Protein AF-A0A7S1LS07-F1 (afdb_monomer_lite)

Radius of gyration: 20.57 Å; chains: 1; bounding box: 45×38×62 Å

Foldseek 3Di:
DQPPVLPPDDPVVSVVVVVVVVVVVVVVVVVVCVVCVVVVLVVLCVVCVVVVHHSCVSCLPVVCCVPCVVLVVVLVVLVVVVDPVSPVVSVVSVVVVCVCCCVVVVVVVVVCCVVVVPDDQCPQLVVLVVVLVVVLVVLPVVDPDQDVVNVVVNVVSSVVSVVSSVCCCPPVVGD

Organism: Alexandrium catenella (NCBI:txid2925)

InterPro domains:
  IPR004713 Calcium/proton exchanger [PTHR31503] (20-169)
  IPR004837 Sodium/calcium exchanger membrane region [PF01699] (23-166)
  IPR044880 NCX, central ion-binding domain superfamily [G3DSA:1.20.1420.30] (10-170)

Sequence (175 aa):
EMPEDLADLPVAQQQRKLMIRSCWMMGFGTLMVLVFSDPMVDILSEWGNRMSISPFYISFILAPFASNASELLSAYTYAKKKSQKSMTTALSTLIGAACMNNTFCLFVFLALVYFKNLAWQFTAETLAIVLIQWVIGGLVCVKKVQTSVTACLILACYPGCLFVVWFFENVVGWD

pLDDT: mean 89.02, std 5.27, range [61.28, 97.06]

Secondary structure (DSSP, 8-state):
---GGGTTS-HHHHHHHHHHHHHHHHHHHHHHHHHHHHHHHHHHHHHHHHHTS-HHHHHHHHHHHHHHHHHHHHHHHHHTT--HHHHHHHHHHHHHHHHHHHHHHHHHHHHHHHHHTPPP--HHHHHHHHHHHHHHHHHHHH-SS--HHHHHHHHHHHHHHHHHHHHIIIII---

Structure (mmCIF, N/CA/C/O backbone):
data_AF-A0A7S1LS07-F1
#
_entry.id   AF-A0A7S1LS07-F1
#
loop_
_atom_site.group_PDB
_atom_site.id
_atom_site.type_symbol
_atom_site.label_atom_id
_atom_site.label_alt_id
_atom_site.label_comp_id
_atom_site.label_asym_id
_atom_site.label_entity_id
_atom_site.label_seq_id
_atom_site.pdbx_PDB_ins_code
_atom_site.Cartn_x
_atom_site.Cartn_y
_atom_site.Cartn_z
_atom_site.occupancy
_atom_site.B_iso_or_equiv
_atom_site.auth_seq_id
_atom_site.auth_comp_id
_atom_site.auth_asym_id
_atom_site.auth_atom_id
_atom_site.pdbx_PDB_model_num
ATOM 1 N N . GLU A 1 1 ? -11.240 5.456 22.928 1.00 61.34 1 GLU A N 1
ATOM 2 C CA . GLU A 1 1 ? -11.375 5.230 24.382 1.00 61.34 1 GLU A CA 1
ATOM 3 C C . GLU A 1 1 ? -10.453 6.211 25.089 1.00 61.34 1 GLU A C 1
ATOM 5 O O . GLU A 1 1 ? -9.419 6.550 24.520 1.00 61.34 1 GLU A O 1
ATOM 10 N N . MET A 1 2 ? -10.866 6.762 26.229 1.00 71.50 2 MET A N 1
ATOM 11 C CA . MET A 1 2 ? -10.041 7.719 26.970 1.00 71.50 2 MET A CA 1
ATOM 12 C C . MET A 1 2 ? -8.946 6.952 27.724 1.00 71.50 2 MET A C 1
ATOM 14 O O . MET A 1 2 ? -9.286 5.959 28.365 1.00 71.50 2 MET A O 1
ATOM 18 N N . PRO A 1 3 ? -7.668 7.368 27.650 1.00 79.62 3 PRO A N 1
ATOM 19 C CA . PRO A 1 3 ? -6.605 6.720 28.410 1.00 79.62 3 PRO A CA 1
ATOM 20 C C . PRO A 1 3 ? -6.912 6.765 29.910 1.00 79.62 3 PRO A C 1
ATOM 22 O O . PRO A 1 3 ? -7.305 7.818 30.417 1.00 79.62 3 PRO A O 1
ATOM 25 N N . GLU A 1 4 ? -6.740 5.641 30.609 1.00 79.25 4 GLU A N 1
ATOM 26 C CA . GLU A 1 4 ? -7.040 5.521 32.045 1.00 79.25 4 GLU A CA 1
ATOM 27 C C . GLU A 1 4 ? -6.257 6.553 32.875 1.00 79.25 4 GLU A C 1
ATOM 29 O O . GLU A 1 4 ? -6.800 7.131 33.809 1.00 79.25 4 GLU A O 1
ATOM 34 N N . ASP A 1 5 ? -5.036 6.904 32.449 1.00 81.69 5 ASP A N 1
ATOM 35 C CA . ASP A 1 5 ? -4.176 7.923 33.071 1.00 81.69 5 ASP A CA 1
ATOM 36 C C . ASP A 1 5 ? -4.707 9.365 32.962 1.00 81.69 5 ASP A C 1
ATOM 38 O O . ASP A 1 5 ? -4.223 10.274 33.642 1.00 81.69 5 ASP A O 1
ATOM 42 N N . LEU A 1 6 ? -5.692 9.595 32.093 1.00 77.62 6 LEU A N 1
ATOM 43 C CA . LEU A 1 6 ? -6.317 10.898 31.884 1.00 77.62 6 LEU A CA 1
ATOM 44 C C . LEU A 1 6 ? -7.761 10.941 32.393 1.00 77.62 6 LEU A C 1
ATOM 46 O O . LEU A 1 6 ? -8.310 12.035 32.507 1.00 77.62 6 LEU A O 1
ATOM 50 N N . ALA A 1 7 ? -8.368 9.799 32.724 1.00 77.69 7 ALA A N 1
ATOM 51 C CA . ALA A 1 7 ? -9.795 9.702 33.018 1.00 77.69 7 ALA A CA 1
ATOM 52 C C . ALA A 1 7 ? -10.237 10.534 34.236 1.00 77.69 7 ALA A C 1
ATOM 54 O O . ALA A 1 7 ? -11.339 11.081 34.222 1.00 77.69 7 ALA A O 1
ATOM 55 N N . ASP A 1 8 ? -9.349 10.719 35.215 1.00 83.25 8 ASP A N 1
ATOM 56 C CA . ASP A 1 8 ? -9.652 11.409 36.478 1.00 83.25 8 ASP A CA 1
ATOM 57 C C . ASP A 1 8 ? -9.446 12.937 36.431 1.00 83.25 8 ASP A C 1
ATOM 59 O O . ASP A 1 8 ? -9.758 13.652 37.385 1.00 83.25 8 ASP A O 1
ATOM 63 N N . LEU A 1 9 ? -8.891 13.472 35.338 1.00 83.56 9 LEU A N 1
ATOM 64 C CA . LEU A 1 9 ? -8.571 14.899 35.220 1.00 83.56 9 LEU A CA 1
ATOM 65 C C . LEU A 1 9 ? -9.773 15.743 34.754 1.00 83.56 9 LEU A C 1
ATOM 67 O O . LEU A 1 9 ? -10.654 15.248 34.056 1.00 83.56 9 LEU A O 1
ATOM 71 N N . PRO A 1 10 ? -9.794 17.061 35.030 1.00 85.56 10 PRO A N 1
ATOM 72 C CA . PRO A 1 10 ? -10.795 17.963 34.459 1.00 85.56 10 PRO A CA 1
ATOM 73 C C . PRO A 1 10 ? -10.769 17.950 32.920 1.00 85.56 10 PRO A C 1
ATOM 75 O O . PRO A 1 10 ? -9.690 17.990 32.327 1.00 85.56 10 PRO A O 1
ATOM 78 N N . VAL A 1 11 ? -11.937 17.988 32.265 1.00 82.56 11 VAL A N 1
ATOM 79 C CA . VAL A 1 11 ? -12.098 17.833 30.796 1.00 82.56 11 VAL A CA 1
ATOM 80 C C . VAL A 1 11 ? -11.168 18.738 29.972 1.00 82.56 11 VAL A C 1
ATOM 82 O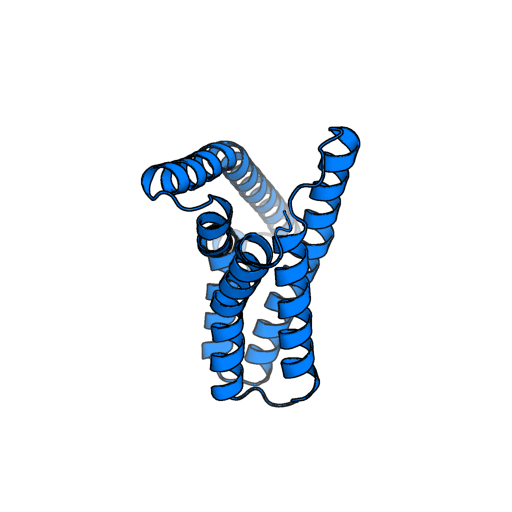 O . VAL A 1 11 ? -10.557 18.296 28.999 1.00 82.56 11 VAL A O 1
ATOM 85 N N . ALA A 1 12 ? -10.980 19.996 30.383 1.00 81.62 12 ALA A N 1
ATOM 86 C CA . ALA A 1 12 ? -10.068 20.918 29.700 1.00 81.62 12 ALA A CA 1
ATOM 87 C C . ALA A 1 12 ? -8.589 20.478 29.788 1.00 81.62 12 ALA A C 1
ATOM 89 O O . ALA A 1 12 ? -7.820 20.638 28.839 1.00 81.62 12 ALA A O 1
ATOM 90 N N . GLN A 1 13 ? -8.182 19.887 30.916 1.00 84.81 13 GLN A N 1
ATOM 91 C CA . GLN A 1 13 ? -6.837 19.334 31.095 1.00 84.81 13 GLN A CA 1
ATOM 92 C C . GLN A 1 13 ? -6.673 17.997 30.362 1.00 84.81 13 GLN A C 1
ATOM 94 O O . GLN A 1 13 ? -5.597 17.747 29.815 1.00 84.81 13 GLN A O 1
ATOM 99 N N . GLN A 1 14 ? -7.731 17.178 30.293 1.00 84.12 14 GLN A N 1
ATOM 100 C CA . GLN A 1 14 ? -7.762 15.941 29.505 1.00 84.12 14 GLN A CA 1
ATOM 101 C C . GLN A 1 14 ? -7.481 16.222 28.032 1.00 84.12 14 GLN A C 1
ATOM 103 O O . GLN A 1 14 ? -6.553 15.646 27.467 1.00 84.12 14 GLN A O 1
ATOM 108 N N . GLN A 1 15 ? -8.220 17.159 27.427 1.00 85.81 15 GLN A N 1
ATOM 109 C CA . GLN A 1 15 ? -8.046 17.512 26.016 1.00 85.81 15 GLN A CA 1
ATOM 110 C C . GLN A 1 15 ? -6.642 18.045 25.729 1.00 85.81 15 GLN A C 1
ATOM 112 O O . GLN A 1 15 ? -6.000 17.599 24.781 1.00 85.81 15 GLN A O 1
ATOM 117 N N . ARG A 1 16 ? -6.114 18.935 26.581 1.00 88.06 16 ARG A N 1
ATOM 118 C CA . ARG A 1 16 ? -4.763 19.483 26.401 1.00 88.06 16 ARG A CA 1
ATOM 119 C C . ARG A 1 16 ? -3.683 18.403 26.481 1.00 88.06 16 ARG A C 1
ATOM 121 O O . ARG A 1 16 ? -2.800 18.367 25.626 1.00 88.06 16 ARG A O 1
ATOM 128 N N . LYS A 1 17 ? -3.735 17.521 27.485 1.00 88.56 17 LYS A N 1
ATOM 129 C CA . LYS A 1 17 ? -2.761 16.423 27.622 1.00 88.56 17 LYS A CA 1
ATOM 130 C C . LYS A 1 17 ? -2.881 15.418 26.482 1.00 88.56 17 LYS A C 1
ATOM 132 O O . LYS A 1 17 ? -1.858 14.982 25.959 1.00 88.56 17 LYS A O 1
ATOM 137 N N . LEU A 1 18 ? -4.104 15.102 26.059 1.00 91.00 18 LEU A N 1
ATOM 138 C CA . LEU A 1 18 ? -4.353 14.219 24.925 1.00 91.00 18 LEU A CA 1
ATOM 139 C C . LEU A 1 18 ? -3.792 14.807 23.625 1.00 91.00 18 LEU A C 1
ATOM 141 O O . LEU A 1 18 ? -3.130 14.087 22.880 1.00 91.00 18 LEU A O 1
ATOM 145 N N . MET A 1 19 ? -3.988 16.106 23.377 1.00 90.56 19 MET A N 1
ATOM 146 C CA . MET A 1 19 ? -3.412 16.798 22.219 1.00 90.56 19 MET A CA 1
ATOM 147 C C . MET A 1 19 ? -1.886 16.751 22.240 1.00 90.56 19 MET A C 1
ATOM 149 O O . MET A 1 19 ? -1.286 16.352 21.251 1.00 90.56 19 MET A O 1
ATOM 153 N N . ILE A 1 20 ? -1.251 17.091 23.366 1.00 92.88 20 ILE A N 1
ATOM 154 C CA . ILE A 1 20 ? 0.217 17.062 23.485 1.00 92.88 20 ILE A CA 1
ATOM 155 C C . ILE A 1 20 ? 0.753 15.646 23.255 1.00 92.88 20 ILE A C 1
ATOM 157 O O . ILE A 1 20 ? 1.696 15.466 22.488 1.00 92.88 20 ILE A O 1
ATOM 161 N N . ARG A 1 21 ? 0.130 14.635 23.874 1.00 93.31 21 ARG A N 1
ATOM 162 C CA . ARG A 1 21 ? 0.506 13.227 23.699 1.00 93.31 21 ARG A CA 1
ATOM 163 C C . ARG A 1 21 ? 0.353 12.790 22.245 1.00 93.31 21 ARG A C 1
ATOM 165 O O . ARG A 1 21 ? 1.255 12.154 21.714 1.00 93.31 21 ARG A O 1
ATOM 172 N N . SER A 1 22 ? -0.743 13.174 21.594 1.00 94.50 22 SER A N 1
ATOM 173 C CA . SER A 1 22 ? -0.992 12.858 20.184 1.00 94.50 22 SER A CA 1
ATOM 174 C C . SER A 1 22 ? 0.036 13.530 19.275 1.00 94.50 22 SER A C 1
ATOM 176 O O . SER A 1 22 ? 0.650 12.849 18.462 1.00 94.50 22 SER A O 1
ATOM 178 N N . CYS A 1 23 ? 0.305 14.826 19.463 1.00 95.62 23 CYS A N 1
ATOM 179 C CA . CYS A 1 23 ? 1.333 15.550 18.712 1.00 95.62 23 CYS A CA 1
ATOM 180 C C . CYS A 1 23 ? 2.718 14.922 18.893 1.00 95.62 23 CYS A C 1
ATOM 182 O O . CYS A 1 23 ? 3.446 14.762 17.917 1.00 95.62 23 CYS A O 1
ATOM 184 N N . TRP A 1 24 ? 3.074 14.532 20.121 1.00 95.56 24 TRP A N 1
ATOM 185 C CA . TRP A 1 24 ? 4.340 13.856 20.402 1.00 95.56 24 TRP A CA 1
ATOM 186 C C . TRP A 1 24 ? 4.435 12.499 19.700 1.00 95.56 24 TRP A C 1
ATOM 188 O O . TRP A 1 24 ? 5.422 12.230 19.022 1.00 95.56 24 TRP A O 1
ATOM 198 N N . MET A 1 25 ? 3.399 11.662 19.810 1.00 94.81 25 MET A N 1
ATOM 199 C CA . MET A 1 25 ? 3.368 10.345 19.165 1.00 94.81 25 MET A CA 1
ATOM 200 C C . MET A 1 25 ? 3.406 10.454 17.638 1.00 94.81 25 MET A C 1
ATOM 202 O O . MET A 1 25 ? 4.137 9.703 16.997 1.00 94.81 25 MET A O 1
ATOM 206 N N . MET A 1 26 ? 2.676 11.411 17.057 1.00 95.25 26 MET A N 1
ATOM 207 C CA . MET A 1 26 ? 2.721 11.692 15.621 1.00 95.25 26 MET A CA 1
ATOM 208 C C . MET A 1 26 ? 4.102 12.186 15.189 1.00 95.25 26 MET A C 1
ATOM 210 O O . MET A 1 26 ? 4.648 11.677 14.219 1.00 95.25 26 MET A O 1
ATOM 214 N N . GLY A 1 27 ? 4.695 13.139 15.914 1.00 97.06 27 GLY A N 1
ATOM 215 C CA . GLY A 1 27 ? 6.021 13.671 15.597 1.00 97.06 27 GLY A CA 1
ATOM 216 C C . GLY A 1 27 ? 7.111 12.603 15.667 1.00 97.06 27 GLY A C 1
ATOM 217 O O . GLY A 1 27 ? 7.920 12.484 14.750 1.00 97.06 27 GLY A O 1
ATOM 218 N N . PHE A 1 28 ? 7.091 11.779 16.716 1.00 96.88 28 PHE A N 1
ATOM 219 C CA . PHE A 1 28 ? 8.020 10.662 16.865 1.00 96.88 28 PHE A CA 1
ATOM 220 C C . PHE A 1 28 ? 7.839 9.609 15.764 1.00 96.88 28 PHE A C 1
ATOM 222 O O . PHE A 1 28 ? 8.821 9.162 15.176 1.00 96.88 28 PHE A O 1
ATOM 229 N N . GLY A 1 29 ? 6.592 9.249 15.438 1.00 94.25 29 GLY A N 1
ATOM 230 C CA . GLY A 1 29 ? 6.289 8.335 14.335 1.00 94.25 29 GLY A CA 1
ATOM 231 C C . GLY A 1 29 ? 6.784 8.863 12.988 1.00 94.25 29 GLY A C 1
ATOM 232 O O . GLY A 1 29 ? 7.434 8.130 12.247 1.00 94.25 29 GLY A O 1
ATOM 233 N N . THR A 1 30 ? 6.566 10.146 12.698 1.00 94.69 30 THR A N 1
ATOM 234 C CA . THR A 1 30 ? 7.075 10.791 11.478 1.00 94.69 30 THR A CA 1
ATOM 235 C C . THR A 1 30 ? 8.599 10.767 11.424 1.00 94.69 30 THR A C 1
ATOM 237 O O . THR A 1 30 ? 9.161 10.424 10.390 1.00 94.69 30 THR A O 1
ATOM 240 N N . LEU A 1 31 ? 9.283 11.073 12.532 1.00 96.38 31 LEU A N 1
ATOM 241 C CA . LEU A 1 31 ? 10.745 11.006 12.595 1.00 96.38 31 LEU A CA 1
ATOM 242 C C . LEU A 1 31 ? 11.255 9.590 12.303 1.00 96.38 31 LEU A C 1
ATOM 244 O O . LEU A 1 31 ? 12.190 9.426 11.526 1.00 96.38 31 LEU A O 1
ATOM 248 N N . MET A 1 32 ? 10.621 8.572 12.890 1.00 94.81 32 MET A N 1
ATOM 249 C CA . MET A 1 32 ? 10.947 7.172 12.617 1.00 94.81 32 MET A CA 1
ATOM 250 C C . MET A 1 32 ? 10.787 6.849 11.128 1.00 94.81 32 MET A C 1
ATOM 252 O O . MET A 1 32 ? 11.708 6.309 10.525 1.00 94.81 32 MET A O 1
ATOM 256 N N . VAL A 1 33 ? 9.664 7.225 10.509 1.00 92.19 33 VAL A N 1
ATOM 257 C CA . VAL A 1 33 ? 9.445 7.002 9.071 1.00 92.19 33 VAL A CA 1
ATOM 258 C C . VAL A 1 33 ? 10.535 7.683 8.244 1.00 92.19 33 VAL A C 1
ATOM 260 O O . VAL A 1 33 ? 11.108 7.037 7.375 1.00 92.19 33 VAL A O 1
ATOM 263 N N . LEU A 1 34 ? 10.893 8.934 8.541 1.00 93.19 34 LEU A N 1
ATOM 264 C CA . LEU A 1 34 ? 11.946 9.648 7.809 1.00 93.19 34 LEU A CA 1
ATOM 265 C C . LEU A 1 34 ? 13.323 8.980 7.928 1.00 93.19 34 LEU A C 1
ATOM 267 O O . LEU A 1 34 ? 14.073 8.971 6.961 1.00 93.19 34 LEU A O 1
ATOM 271 N N . VAL A 1 35 ? 13.656 8.410 9.089 1.00 95.38 35 VAL A N 1
ATOM 272 C CA . VAL A 1 35 ? 14.949 7.738 9.309 1.00 95.38 35 VAL A CA 1
ATOM 273 C C . VAL A 1 35 ? 14.996 6.351 8.659 1.00 95.38 35 VAL A C 1
ATOM 275 O O . VAL A 1 35 ? 16.048 5.937 8.181 1.00 95.38 35 VAL A O 1
ATOM 278 N N . PHE A 1 36 ? 13.877 5.621 8.647 1.00 93.38 36 PHE A N 1
ATOM 279 C CA . PHE A 1 36 ? 13.840 4.221 8.210 1.00 93.38 36 PHE A CA 1
ATOM 280 C C . PHE A 1 36 ? 13.334 4.002 6.776 1.00 93.38 36 PHE A C 1
ATOM 282 O O . PHE A 1 36 ? 13.513 2.900 6.258 1.00 93.38 36 PHE A O 1
ATOM 289 N N . SER A 1 37 ? 12.741 5.006 6.118 1.00 91.75 37 SER A N 1
ATOM 290 C CA . SER A 1 37 ? 12.205 4.844 4.754 1.00 91.75 37 SER A CA 1
ATOM 291 C C . SER A 1 37 ? 13.296 4.587 3.716 1.00 91.75 37 SER A C 1
ATOM 293 O O . SER A 1 37 ? 13.176 3.627 2.959 1.00 91.75 37 SER A O 1
ATOM 295 N N . ASP A 1 38 ? 14.375 5.375 3.705 1.00 92.69 38 ASP A N 1
ATOM 296 C CA . ASP A 1 38 ? 15.449 5.199 2.715 1.00 92.69 38 ASP A CA 1
ATOM 297 C C . ASP A 1 38 ? 16.145 3.830 2.870 1.00 92.69 38 ASP A C 1
ATOM 299 O O . ASP A 1 38 ? 16.167 3.070 1.897 1.00 92.69 38 ASP A O 1
ATOM 303 N N . PRO A 1 39 ? 16.574 3.406 4.084 1.00 94.44 39 PRO A N 1
ATOM 304 C CA . PRO A 1 39 ? 17.128 2.064 4.277 1.00 94.44 39 PRO A CA 1
ATOM 305 C C . PRO A 1 39 ? 16.175 0.936 3.870 1.00 94.44 39 PRO A C 1
ATOM 307 O O . PRO A 1 39 ? 16.616 -0.109 3.391 1.00 94.44 39 PRO A O 1
ATOM 310 N N . MET A 1 40 ? 14.865 1.115 4.070 1.00 91.75 40 MET A N 1
ATOM 311 C CA . MET A 1 40 ? 13.873 0.131 3.642 1.00 91.75 40 MET A CA 1
ATOM 312 C C . MET A 1 40 ? 13.878 -0.022 2.116 1.00 91.75 40 MET A C 1
ATOM 314 O O . MET A 1 40 ? 13.914 -1.152 1.629 1.00 91.75 40 MET A O 1
ATOM 318 N N . VAL A 1 41 ? 13.865 1.082 1.362 1.00 91.50 41 VAL A N 1
ATOM 319 C CA . VAL A 1 41 ? 13.889 1.052 -0.112 1.00 91.50 41 VAL A CA 1
ATOM 320 C C . VAL A 1 41 ? 15.196 0.444 -0.634 1.00 91.50 41 VAL A C 1
ATOM 322 O O . VAL A 1 41 ? 15.165 -0.362 -1.571 1.00 91.50 41 VAL A O 1
ATOM 325 N N . ASP A 1 42 ? 16.325 0.746 0.008 1.00 93.94 42 ASP A N 1
ATOM 326 C CA . ASP A 1 42 ? 17.633 0.185 -0.348 1.00 93.94 42 ASP A CA 1
ATOM 327 C C . ASP A 1 42 ? 17.659 -1.341 -0.197 1.00 93.94 42 ASP A C 1
ATOM 329 O O . ASP A 1 42 ? 18.113 -2.054 -1.094 1.00 93.94 42 ASP A O 1
ATOM 333 N N . ILE A 1 43 ? 17.113 -1.869 0.905 1.00 93.38 43 ILE A N 1
ATOM 334 C CA . ILE A 1 43 ? 17.047 -3.318 1.144 1.00 93.38 43 ILE A CA 1
ATOM 335 C C . ILE A 1 43 ? 16.161 -4.010 0.103 1.00 93.38 43 ILE A C 1
ATOM 337 O O . ILE A 1 43 ? 16.530 -5.076 -0.395 1.00 93.38 43 ILE A O 1
ATOM 341 N N . LEU A 1 44 ? 15.011 -3.423 -0.247 1.00 92.50 44 LEU A N 1
ATOM 342 C CA . LEU A 1 44 ? 14.119 -3.987 -1.268 1.00 92.50 44 LEU A CA 1
ATOM 343 C C . LEU A 1 44 ? 14.797 -4.029 -2.645 1.00 92.50 44 LEU A C 1
ATOM 345 O O . LEU A 1 44 ? 14.662 -5.016 -3.372 1.00 92.50 44 LEU A O 1
ATOM 349 N N . SER A 1 45 ? 15.574 -2.996 -2.970 1.00 92.50 45 SER A N 1
ATOM 350 C CA . SER A 1 45 ? 16.354 -2.924 -4.209 1.00 92.50 45 SER A CA 1
ATOM 351 C C . SER A 1 45 ? 17.484 -3.956 -4.232 1.00 92.50 45 SER A C 1
ATOM 353 O O . SER A 1 45 ? 17.653 -4.680 -5.213 1.00 92.50 45 SER A O 1
ATOM 355 N N . GLU A 1 46 ? 18.211 -4.098 -3.123 1.00 94.19 46 GLU A N 1
ATOM 356 C CA . GLU A 1 46 ? 19.299 -5.070 -2.980 1.00 94.19 46 GLU A CA 1
ATOM 357 C C . GLU A 1 46 ? 18.795 -6.520 -3.038 1.00 94.19 46 GLU A C 1
ATOM 359 O O . GLU A 1 46 ? 19.449 -7.391 -3.616 1.00 94.19 46 GLU A O 1
ATOM 364 N N . TRP A 1 47 ? 17.607 -6.798 -2.494 1.00 92.69 47 TRP A N 1
ATOM 365 C CA . TRP A 1 47 ? 16.953 -8.098 -2.665 1.00 92.69 47 TRP A CA 1
ATOM 366 C C . TRP A 1 47 ? 16.661 -8.389 -4.137 1.00 92.69 47 TRP A C 1
ATOM 368 O O . TRP A 1 47 ? 16.914 -9.507 -4.588 1.00 92.69 47 TRP A O 1
ATOM 378 N N . GLY A 1 48 ? 16.187 -7.392 -4.891 1.00 90.75 48 GLY A N 1
ATOM 379 C CA . GLY A 1 48 ? 15.971 -7.511 -6.335 1.00 90.75 48 GLY A CA 1
ATOM 380 C C . GLY A 1 48 ? 17.246 -7.886 -7.076 1.00 90.75 48 GLY A C 1
ATOM 381 O O . GLY A 1 48 ? 17.276 -8.879 -7.805 1.00 90.75 48 GLY A O 1
ATOM 382 N N . ASN A 1 49 ? 18.334 -7.174 -6.784 1.00 92.12 49 ASN A N 1
ATOM 383 C CA . ASN A 1 49 ? 19.644 -7.428 -7.381 1.00 92.12 49 ASN A CA 1
ATOM 384 C C . ASN A 1 49 ? 20.151 -8.848 -7.092 1.00 92.12 49 ASN A C 1
ATOM 386 O O . ASN A 1 49 ? 20.591 -9.550 -8.001 1.00 92.12 49 ASN A O 1
ATOM 390 N N . ARG A 1 50 ? 20.062 -9.307 -5.837 1.00 94.06 50 ARG A N 1
ATOM 391 C CA . ARG A 1 50 ? 20.552 -10.641 -5.440 1.00 94.06 50 ARG A CA 1
ATOM 392 C C . ARG A 1 50 ? 19.717 -11.781 -5.999 1.00 94.06 50 ARG A C 1
ATOM 394 O O . ARG A 1 50 ? 20.263 -12.833 -6.315 1.00 94.06 50 ARG A O 1
ATOM 401 N N . MET A 1 51 ? 18.409 -11.579 -6.102 1.00 92.12 51 MET A N 1
ATOM 402 C CA . MET A 1 51 ? 17.479 -12.588 -6.607 1.00 92.12 51 MET A CA 1
ATOM 403 C C . MET A 1 51 ? 17.334 -12.543 -8.133 1.00 92.12 51 MET A C 1
ATOM 405 O O . MET A 1 51 ? 16.683 -13.422 -8.689 1.00 92.12 51 MET A O 1
ATOM 409 N N . SER A 1 52 ? 17.943 -11.559 -8.811 1.00 89.50 52 SER A N 1
ATOM 410 C CA . SER A 1 52 ? 17.755 -11.291 -10.247 1.00 89.50 52 SER A CA 1
ATOM 411 C C . SER A 1 52 ? 16.280 -11.067 -10.619 1.00 89.50 52 SER A C 1
ATOM 413 O O . SER A 1 52 ? 15.799 -11.552 -11.641 1.00 89.50 52 SER A O 1
ATOM 415 N N . ILE A 1 53 ? 15.552 -10.348 -9.759 1.00 88.56 53 ILE A N 1
ATOM 416 C CA . ILE A 1 53 ? 14.138 -9.983 -9.927 1.00 88.56 53 ILE A CA 1
ATOM 417 C C . ILE A 1 53 ? 14.041 -8.458 -9.871 1.00 88.56 53 ILE A C 1
ATOM 419 O O . ILE A 1 53 ? 14.706 -7.833 -9.047 1.00 88.56 53 ILE A O 1
ATOM 423 N N . SER A 1 54 ? 13.201 -7.843 -10.710 1.00 88.12 54 SER A N 1
ATOM 424 C CA . SER A 1 54 ? 13.017 -6.387 -10.661 1.00 88.12 54 SER A CA 1
ATOM 425 C C . SER A 1 54 ? 12.545 -5.940 -9.258 1.00 88.12 54 SER A C 1
ATOM 427 O O . SER A 1 54 ? 11.607 -6.536 -8.707 1.00 88.12 54 SER A O 1
ATOM 429 N N . PRO A 1 55 ? 13.158 -4.891 -8.666 1.00 89.12 55 PRO A N 1
ATOM 430 C CA . PRO A 1 55 ? 12.765 -4.343 -7.364 1.00 89.12 55 PRO A CA 1
ATOM 431 C C . PRO A 1 55 ? 11.283 -3.979 -7.257 1.00 89.12 55 PRO A C 1
ATOM 433 O O . PRO A 1 55 ? 10.727 -4.003 -6.154 1.00 89.12 55 PRO A O 1
ATOM 436 N N . PHE A 1 56 ? 10.631 -3.686 -8.390 1.00 88.31 56 PHE A N 1
ATOM 437 C CA . PHE A 1 56 ? 9.193 -3.450 -8.451 1.00 88.31 56 PHE A CA 1
ATOM 438 C C . PHE A 1 56 ? 8.410 -4.644 -7.902 1.00 88.31 56 PHE A C 1
ATOM 440 O O . PHE A 1 56 ? 7.606 -4.460 -6.998 1.00 88.31 56 PHE A O 1
ATOM 447 N N . TYR A 1 57 ? 8.673 -5.871 -8.362 1.00 90.31 57 TYR A N 1
ATOM 448 C CA . TYR A 1 57 ? 7.906 -7.058 -7.955 1.00 90.31 57 TYR A CA 1
ATOM 449 C C . TYR A 1 57 ? 8.027 -7.331 -6.451 1.00 90.31 57 TYR A C 1
ATOM 451 O O . TYR A 1 57 ? 7.047 -7.673 -5.789 1.00 90.31 57 TYR A O 1
ATOM 459 N N . ILE A 1 58 ? 9.225 -7.144 -5.896 1.00 91.69 58 ILE A N 1
ATOM 460 C CA . ILE A 1 58 ? 9.484 -7.322 -4.463 1.00 91.69 58 ILE A CA 1
ATOM 461 C C . ILE A 1 58 ? 8.757 -6.245 -3.659 1.00 91.69 58 ILE A C 1
ATOM 463 O O . ILE A 1 58 ? 8.041 -6.558 -2.706 1.00 91.69 58 ILE A O 1
ATOM 467 N N . SER A 1 59 ? 8.900 -4.983 -4.063 1.00 90.56 59 SER A N 1
ATOM 468 C CA . SER A 1 59 ? 8.267 -3.848 -3.388 1.00 90.56 59 SER A CA 1
ATOM 469 C C . SER A 1 59 ? 6.747 -3.907 -3.497 1.00 90.56 59 SER A C 1
ATOM 471 O O . SER A 1 59 ? 6.058 -3.647 -2.515 1.00 90.56 59 SER A O 1
ATOM 473 N N . PHE A 1 60 ? 6.220 -4.322 -4.649 1.00 89.62 60 PHE A N 1
ATOM 474 C CA . PHE A 1 60 ? 4.791 -4.469 -4.893 1.00 89.62 60 PHE A CA 1
ATOM 475 C C . PHE A 1 60 ? 4.161 -5.419 -3.882 1.00 89.62 60 PHE A C 1
ATOM 477 O O . PHE A 1 60 ? 3.092 -5.113 -3.372 1.00 89.62 60 PHE A O 1
ATOM 484 N N . ILE A 1 61 ? 4.846 -6.517 -3.542 1.00 89.69 61 ILE A N 1
ATOM 485 C CA . ILE A 1 61 ? 4.384 -7.494 -2.552 1.00 89.69 61 ILE A CA 1
ATOM 486 C C . ILE A 1 61 ? 4.635 -7.003 -1.122 1.00 89.69 61 ILE A C 1
ATOM 488 O O . ILE A 1 61 ? 3.735 -7.064 -0.289 1.00 89.69 61 ILE A O 1
ATOM 492 N N . LEU A 1 62 ? 5.853 -6.555 -0.803 1.00 90.62 62 LEU A N 1
ATOM 493 C CA . LEU A 1 62 ? 6.274 -6.327 0.585 1.00 90.62 62 LEU A CA 1
ATOM 494 C C . LEU A 1 62 ? 5.881 -4.955 1.137 1.00 90.62 62 LEU A C 1
ATOM 496 O O . LEU A 1 62 ? 5.532 -4.852 2.316 1.00 90.62 62 LEU A O 1
ATOM 500 N N . ALA A 1 63 ? 5.905 -3.901 0.320 1.00 88.56 63 ALA A N 1
ATOM 501 C CA . ALA A 1 63 ? 5.626 -2.546 0.790 1.00 88.56 63 ALA A CA 1
ATOM 502 C C . ALA A 1 63 ? 4.201 -2.391 1.359 1.00 88.56 63 ALA A C 1
ATOM 504 O O . ALA A 1 63 ? 4.061 -1.775 2.420 1.00 88.56 63 ALA A O 1
ATOM 505 N N . PRO A 1 64 ? 3.143 -2.997 0.776 1.00 87.81 64 PRO A N 1
ATOM 506 C CA . PRO A 1 64 ? 1.809 -2.955 1.373 1.00 87.81 64 PRO A CA 1
ATOM 507 C C . PRO A 1 64 ? 1.727 -3.624 2.748 1.00 87.81 64 PRO A C 1
ATOM 509 O O . PRO A 1 64 ? 0.987 -3.140 3.605 1.00 87.81 64 PRO A O 1
ATOM 512 N N . PHE A 1 65 ? 2.499 -4.689 2.996 1.00 85.75 65 PHE A N 1
ATOM 513 C CA . PHE A 1 65 ? 2.571 -5.299 4.327 1.00 85.75 65 PHE A CA 1
ATOM 514 C C . PHE A 1 65 ? 3.265 -4.383 5.331 1.00 85.75 65 PHE A C 1
ATOM 516 O O . PHE A 1 65 ? 2.821 -4.292 6.469 1.00 85.75 65 PHE A O 1
ATOM 523 N N . ALA A 1 66 ? 4.315 -3.671 4.932 1.00 85.69 66 ALA A N 1
ATOM 524 C CA . ALA A 1 66 ? 4.981 -2.731 5.827 1.00 85.69 66 ALA A CA 1
ATOM 525 C C . ALA A 1 66 ? 4.100 -1.507 6.136 1.00 85.69 66 ALA A C 1
ATOM 527 O O . ALA A 1 66 ? 3.998 -1.096 7.291 1.00 85.69 66 ALA A O 1
ATOM 528 N N . SER A 1 67 ? 3.435 -0.947 5.121 1.00 85.94 67 SER A N 1
ATOM 529 C CA . SER A 1 67 ? 2.731 0.333 5.258 1.00 85.94 67 SER A CA 1
ATOM 530 C C . SER A 1 67 ? 1.281 0.212 5.731 1.00 85.94 67 SER A C 1
ATOM 532 O O . SER A 1 67 ? 0.790 1.138 6.366 1.00 85.94 67 SER A O 1
ATOM 534 N N . ASN A 1 68 ? 0.589 -0.897 5.438 1.00 87.69 68 ASN A N 1
ATOM 535 C CA . ASN A 1 68 ? -0.858 -1.025 5.678 1.00 87.69 68 ASN A CA 1
ATOM 536 C C . ASN A 1 68 ? -1.231 -2.211 6.593 1.00 87.69 68 ASN A C 1
ATOM 538 O O . ASN A 1 68 ? -2.414 -2.507 6.780 1.00 87.69 68 ASN A O 1
ATOM 542 N N . ALA A 1 69 ? -0.260 -2.921 7.187 1.00 88.06 69 ALA A N 1
ATOM 543 C CA . ALA A 1 69 ? -0.563 -4.080 8.037 1.00 88.06 69 ALA A CA 1
ATOM 544 C C . ALA A 1 69 ? -1.407 -3.732 9.269 1.00 88.06 69 ALA A C 1
ATOM 546 O O . ALA A 1 69 ? -2.293 -4.502 9.639 1.00 88.06 69 ALA A O 1
ATOM 547 N N . SER A 1 70 ? -1.157 -2.589 9.911 1.00 88.50 70 SER A N 1
ATOM 548 C CA . SER A 1 70 ? -1.916 -2.153 11.092 1.00 88.50 70 SER A CA 1
ATOM 549 C C . SER A 1 70 ? -3.399 -1.940 10.764 1.00 88.50 70 SER A C 1
ATOM 551 O O . SER A 1 70 ? -4.278 -2.385 11.508 1.00 88.50 70 SER A O 1
ATOM 553 N N . GLU A 1 71 ? -3.684 -1.339 9.610 1.00 88.50 71 GLU A N 1
ATOM 554 C CA . GLU A 1 71 ? -5.034 -1.127 9.091 1.00 88.50 71 GLU A CA 1
ATOM 555 C C . GLU A 1 71 ? -5.711 -2.462 8.777 1.00 88.50 71 GLU A C 1
ATOM 557 O O . GLU A 1 71 ? -6.823 -2.713 9.249 1.00 88.50 71 GLU A O 1
ATOM 562 N N . LEU A 1 72 ? -5.011 -3.367 8.085 1.00 88.44 72 LEU A N 1
ATOM 563 C CA . LEU A 1 72 ? -5.508 -4.706 7.768 1.00 88.44 72 LEU A CA 1
ATOM 564 C C . LEU A 1 72 ? -5.843 -5.510 9.033 1.00 88.44 72 LEU A C 1
ATOM 566 O O . LEU A 1 72 ? -6.917 -6.108 9.121 1.00 88.44 72 LEU A O 1
ATOM 570 N N . LEU A 1 73 ? -4.965 -5.501 10.039 1.00 91.00 73 LEU A N 1
ATOM 571 C CA . LEU A 1 73 ? -5.180 -6.208 11.307 1.00 91.00 73 LEU A CA 1
ATOM 572 C C . LEU A 1 73 ? -6.348 -5.619 12.105 1.00 91.00 73 LEU A C 1
ATOM 574 O O . LEU A 1 73 ? -7.146 -6.361 12.694 1.00 91.00 73 LEU A O 1
ATOM 578 N N . SER A 1 74 ? -6.485 -4.292 12.107 1.00 90.44 74 SER A N 1
ATOM 579 C CA . SER A 1 74 ? -7.613 -3.628 12.761 1.00 90.44 74 SER A CA 1
ATOM 580 C C . SER A 1 74 ? -8.936 -3.988 12.076 1.00 90.44 74 SER A C 1
ATOM 582 O O . SER A 1 74 ? -9.874 -4.433 12.744 1.00 90.44 74 SER A O 1
ATOM 584 N N . ALA A 1 75 ? -8.994 -3.925 10.741 1.00 91.56 75 ALA A N 1
ATOM 585 C CA . ALA A 1 75 ? -10.162 -4.300 9.952 1.00 91.56 75 ALA A CA 1
ATOM 586 C C . ALA A 1 75 ? -10.521 -5.781 10.136 1.00 91.56 75 ALA A C 1
ATOM 588 O O . ALA A 1 75 ? -11.695 -6.112 10.316 1.00 91.56 75 ALA A O 1
ATOM 589 N N . TYR A 1 76 ? -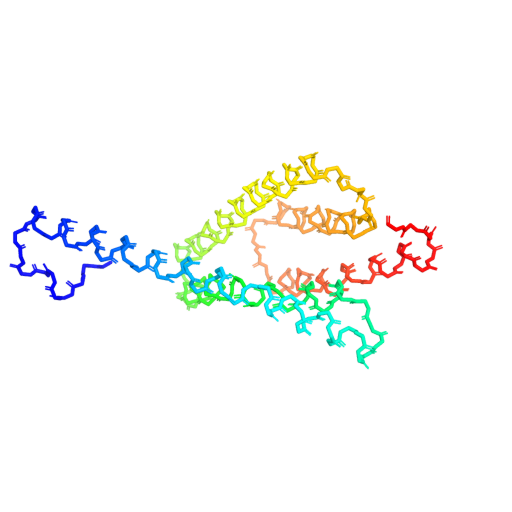9.525 -6.669 10.190 1.00 91.75 76 TYR A N 1
ATOM 590 C CA . TYR A 1 76 ? -9.726 -8.084 10.502 1.00 91.75 76 TYR A CA 1
ATOM 591 C C . TYR A 1 76 ? -10.358 -8.283 11.885 1.00 91.75 76 TYR A C 1
ATOM 593 O O . TYR A 1 76 ? -11.312 -9.049 12.035 1.00 91.75 76 TYR A O 1
ATOM 601 N N . THR A 1 77 ? -9.884 -7.553 12.895 1.00 92.81 77 THR A N 1
ATOM 602 C CA . THR A 1 77 ? -10.434 -7.618 14.257 1.00 92.81 77 THR A CA 1
ATOM 603 C C . THR A 1 77 ? -11.904 -7.185 14.292 1.00 92.81 77 THR A C 1
ATOM 605 O O . THR A 1 77 ? -12.718 -7.810 14.978 1.00 92.81 77 THR A O 1
ATOM 608 N N . TYR A 1 78 ? -12.284 -6.174 13.505 1.00 90.44 78 TYR A N 1
ATOM 609 C CA . TYR A 1 78 ? -13.687 -5.789 13.324 1.00 90.44 78 TYR A CA 1
ATOM 610 C C . TYR A 1 78 ? -14.493 -6.847 12.561 1.00 90.44 78 TYR A C 1
ATOM 612 O O . TYR A 1 78 ? -15.591 -7.209 12.993 1.00 90.44 78 TYR A O 1
ATOM 620 N N . ALA A 1 79 ? -13.950 -7.398 11.476 1.00 90.19 79 ALA A N 1
ATOM 621 C CA . ALA A 1 79 ? -14.602 -8.436 10.680 1.00 90.19 79 ALA A CA 1
ATOM 622 C C . ALA A 1 79 ? -14.852 -9.722 11.490 1.00 90.19 79 ALA A C 1
ATOM 624 O O . ALA A 1 79 ? -15.908 -10.348 11.357 1.00 90.19 79 ALA A O 1
ATOM 625 N N . LYS A 1 80 ? -13.943 -10.076 12.410 1.00 93.56 80 LYS A N 1
ATOM 626 C CA . LYS A 1 80 ? -14.054 -11.246 13.300 1.00 93.56 80 LYS A CA 1
ATOM 627 C C . LYS A 1 80 ? -15.289 -11.204 14.207 1.00 93.56 80 LYS A C 1
ATOM 629 O O . LYS A 1 80 ? -15.772 -12.260 14.608 1.00 93.56 80 LYS A O 1
ATOM 634 N N . LYS A 1 81 ? -15.843 -10.018 14.490 1.00 92.94 81 LYS A N 1
ATOM 635 C CA . LYS A 1 81 ? -17.081 -9.859 15.278 1.00 92.94 81 LYS A CA 1
ATOM 636 C C . LYS A 1 81 ? -18.339 -10.338 14.537 1.00 92.94 81 LYS A C 1
ATOM 638 O O . LYS A 1 81 ? -19.382 -10.463 15.166 1.00 92.94 81 LYS A O 1
ATOM 643 N N . LYS A 1 82 ? -18.257 -10.603 13.222 1.00 89.81 82 LYS A N 1
ATOM 644 C CA . LYS A 1 82 ? -19.321 -11.197 12.382 1.00 89.81 82 LYS A CA 1
ATOM 645 C C . LYS A 1 82 ? -20.699 -10.515 12.471 1.00 89.81 82 LYS A C 1
ATOM 647 O O . LYS A 1 82 ? -21.713 -11.141 12.183 1.00 89.81 82 LYS A O 1
ATOM 652 N N . SER A 1 83 ? -20.754 -9.231 12.827 1.00 92.69 83 SER A N 1
ATOM 653 C CA . SER A 1 83 ? -21.986 -8.435 12.779 1.00 92.69 83 SER A CA 1
ATOM 654 C C . SER A 1 83 ? -21.997 -7.523 11.554 1.00 92.69 83 SER A C 1
ATOM 656 O O . SER A 1 83 ? -20.941 -7.090 11.086 1.00 92.69 83 SER A O 1
ATOM 658 N N . GLN A 1 84 ? -23.188 -7.176 11.063 1.00 89.00 84 GLN A N 1
ATOM 659 C CA . GLN A 1 84 ? -23.330 -6.245 9.942 1.00 89.00 84 GLN A CA 1
ATOM 660 C C . GLN A 1 84 ? -22.678 -4.894 10.258 1.00 89.00 84 GLN A C 1
ATOM 662 O O . GLN A 1 84 ? -21.896 -4.392 9.460 1.00 89.00 84 GLN A O 1
ATOM 667 N N . LYS A 1 85 ? -22.919 -4.351 11.458 1.00 91.81 85 LYS A N 1
ATOM 668 C CA . LYS A 1 85 ? -22.348 -3.068 11.886 1.00 91.81 85 LYS A CA 1
ATOM 669 C C . LYS A 1 85 ? -20.819 -3.101 11.892 1.00 91.81 85 LYS A C 1
ATOM 671 O O . LYS A 1 85 ? -20.192 -2.210 11.336 1.00 91.81 85 LYS A O 1
ATOM 676 N N . SER A 1 86 ? -20.222 -4.144 12.471 1.00 92.31 86 SER A N 1
ATOM 677 C CA . SER A 1 86 ? -18.763 -4.277 12.521 1.00 92.31 86 SER A CA 1
ATOM 678 C C . SER A 1 86 ? -18.138 -4.506 11.143 1.00 92.31 86 SER A C 1
ATOM 680 O O . SER A 1 86 ? -17.058 -3.984 10.888 1.00 92.31 86 SER A O 1
ATOM 682 N N . MET A 1 87 ? -18.813 -5.231 10.244 1.00 91.31 87 MET A N 1
ATOM 683 C CA . MET A 1 87 ? -18.354 -5.412 8.863 1.00 91.31 87 MET A CA 1
ATOM 684 C C . MET A 1 87 ? -18.421 -4.103 8.070 1.00 91.31 87 MET A C 1
ATOM 686 O O . MET A 1 87 ? -17.458 -3.752 7.393 1.00 91.31 87 MET A O 1
ATOM 690 N N . THR A 1 88 ? -19.517 -3.348 8.194 1.00 90.62 88 THR A N 1
ATOM 691 C CA . THR A 1 88 ? -19.641 -2.022 7.577 1.00 90.62 88 THR A CA 1
ATOM 692 C C . THR A 1 88 ? -18.538 -1.094 8.070 1.00 90.62 88 THR A C 1
ATOM 694 O O . THR A 1 88 ? -17.885 -0.461 7.251 1.00 90.62 88 THR A O 1
ATOM 697 N N . THR A 1 89 ? -18.264 -1.059 9.379 1.00 92.19 89 THR A N 1
ATOM 698 C CA . THR A 1 89 ? -17.150 -0.268 9.923 1.00 92.19 89 THR A CA 1
ATOM 699 C C . THR A 1 89 ? -15.807 -0.704 9.339 1.00 92.19 89 THR A C 1
ATOM 701 O O . THR A 1 89 ? -15.067 0.152 8.871 1.00 92.19 89 THR A O 1
ATOM 704 N N . ALA A 1 90 ? -15.511 -2.008 9.296 1.00 92.50 90 ALA A N 1
ATOM 705 C CA . ALA A 1 90 ? -14.262 -2.517 8.724 1.00 92.50 90 ALA A CA 1
ATOM 706 C C . ALA A 1 90 ? -14.075 -2.080 7.260 1.00 92.50 90 ALA A C 1
ATOM 708 O O . ALA A 1 90 ? -13.021 -1.559 6.899 1.00 92.50 90 ALA A O 1
ATOM 709 N N . LEU A 1 91 ? -15.112 -2.243 6.432 1.00 89.62 91 LEU A N 1
ATOM 710 C CA . LEU A 1 91 ? -15.077 -1.856 5.020 1.00 89.62 91 LEU A CA 1
ATOM 711 C C . LEU A 1 91 ? -14.961 -0.341 4.841 1.00 89.62 91 LEU A C 1
ATOM 713 O O . LEU A 1 91 ? -14.150 0.108 4.040 1.00 89.62 91 LEU A O 1
ATOM 717 N N . SER A 1 92 ? -15.724 0.455 5.593 1.00 90.44 92 SER A N 1
ATOM 718 C CA . SER A 1 92 ? -15.643 1.918 5.520 1.00 90.44 92 SER A CA 1
ATOM 719 C C . SER A 1 92 ? -14.265 2.441 5.921 1.00 90.44 92 SER A C 1
ATOM 721 O O . SER A 1 92 ? -13.771 3.365 5.281 1.00 90.44 92 SER A O 1
ATOM 723 N N . THR A 1 93 ? -13.623 1.847 6.931 1.00 90.25 93 THR A N 1
ATOM 724 C CA . THR A 1 93 ? -12.256 2.215 7.325 1.00 90.25 93 THR A CA 1
ATOM 725 C C . THR A 1 93 ? -11.247 1.873 6.231 1.00 90.25 93 THR A C 1
ATOM 727 O O . THR A 1 93 ? -10.452 2.734 5.870 1.00 90.25 93 THR A O 1
ATOM 730 N N . LEU A 1 94 ? -11.312 0.666 5.653 1.00 90.38 94 LEU A N 1
ATOM 731 C CA . LEU A 1 94 ? -10.414 0.262 4.563 1.00 90.38 94 LEU A CA 1
ATOM 732 C C . LEU A 1 94 ? -10.594 1.126 3.308 1.00 90.38 94 LEU A C 1
ATOM 734 O O . LEU A 1 94 ? -9.610 1.547 2.707 1.00 90.38 94 LEU A O 1
ATOM 738 N N . ILE A 1 95 ? -11.839 1.426 2.926 1.00 89.56 95 ILE A N 1
ATOM 739 C CA . ILE A 1 95 ? -12.135 2.302 1.783 1.00 89.56 95 ILE A CA 1
ATOM 740 C C . ILE A 1 95 ? -11.627 3.719 2.057 1.00 89.56 95 ILE A C 1
ATOM 742 O O . ILE A 1 95 ? -10.990 4.310 1.192 1.00 89.56 95 ILE A O 1
ATOM 746 N N . GLY A 1 96 ? -11.868 4.255 3.257 1.00 89.81 96 GLY A N 1
ATOM 747 C CA . GLY A 1 96 ? -11.383 5.579 3.647 1.00 89.81 96 GLY A CA 1
ATOM 748 C C . GLY A 1 96 ? -9.859 5.685 3.583 1.00 89.81 96 GLY A C 1
ATOM 749 O O . GLY A 1 96 ? -9.344 6.630 2.986 1.00 89.81 96 GLY A O 1
ATOM 750 N N . ALA A 1 97 ? -9.149 4.692 4.125 1.00 89.00 97 ALA A N 1
ATOM 751 C CA . ALA A 1 97 ? -7.691 4.617 4.066 1.00 89.00 97 ALA A CA 1
ATOM 752 C C . ALA A 1 97 ? -7.186 4.535 2.616 1.00 89.00 97 ALA A C 1
ATOM 754 O O . ALA A 1 97 ? -6.333 5.325 2.216 1.00 89.00 97 ALA A O 1
ATOM 755 N N . ALA A 1 98 ? -7.775 3.661 1.793 1.00 87.69 98 ALA A N 1
ATOM 756 C CA . ALA A 1 98 ? -7.408 3.523 0.385 1.00 87.69 98 ALA A CA 1
ATOM 757 C C . ALA A 1 98 ? -7.653 4.812 -0.417 1.00 87.69 98 ALA A C 1
ATOM 759 O O . ALA A 1 98 ? -6.793 5.229 -1.189 1.00 87.69 98 ALA A O 1
ATOM 760 N N . CYS A 1 99 ? -8.795 5.479 -0.224 1.00 90.12 99 CYS A N 1
ATOM 761 C CA . CYS A 1 99 ? -9.085 6.755 -0.877 1.00 90.12 99 CYS A CA 1
ATOM 762 C C . CYS A 1 99 ? -8.085 7.839 -0.463 1.00 90.12 99 CYS A C 1
ATOM 764 O O . CYS A 1 99 ? -7.597 8.572 -1.323 1.00 90.12 99 CYS A O 1
ATOM 766 N N . MET A 1 100 ? -7.764 7.936 0.828 1.00 88.94 100 MET A N 1
ATOM 767 C CA . MET A 1 100 ? -6.819 8.927 1.341 1.00 88.94 100 MET A CA 1
ATOM 768 C C . MET A 1 100 ? -5.403 8.676 0.813 1.00 88.94 100 MET A C 1
ATOM 770 O O . MET A 1 100 ? -4.812 9.587 0.236 1.00 88.94 100 MET A O 1
ATOM 774 N N . ASN A 1 101 ? -4.894 7.446 0.933 1.00 87.25 101 ASN A N 1
ATOM 775 C CA . ASN A 1 101 ? -3.561 7.086 0.451 1.00 87.25 101 ASN A CA 1
ATOM 776 C C . ASN A 1 101 ? -3.459 7.277 -1.063 1.00 87.25 101 ASN A C 1
ATOM 778 O O . ASN A 1 101 ? -2.552 7.955 -1.529 1.00 87.25 101 ASN A O 1
ATOM 782 N N . ASN A 1 102 ? -4.414 6.773 -1.845 1.00 88.00 102 ASN A N 1
ATOM 783 C CA . ASN A 1 102 ? -4.326 6.879 -3.300 1.00 88.00 102 ASN A CA 1
ATOM 784 C C . ASN A 1 102 ? -4.430 8.324 -3.790 1.00 88.00 102 ASN A C 1
ATOM 786 O O . ASN A 1 102 ? -3.720 8.687 -4.716 1.00 88.00 102 ASN A O 1
ATOM 790 N N . THR A 1 103 ? -5.282 9.166 -3.200 1.00 90.81 103 THR A N 1
ATOM 791 C CA . THR A 1 103 ? -5.408 10.562 -3.658 1.00 90.81 103 THR A CA 1
ATOM 792 C C . THR A 1 103 ? -4.230 11.421 -3.209 1.00 90.81 103 THR A C 1
ATOM 794 O O . THR A 1 103 ? -3.616 12.098 -4.033 1.00 90.81 103 THR A O 1
ATOM 797 N N . PHE A 1 104 ? -3.880 11.378 -1.922 1.00 91.12 104 PHE A N 1
ATOM 798 C CA . PHE A 1 104 ? -2.827 12.220 -1.366 1.00 91.12 104 PHE A CA 1
ATOM 799 C C . PHE A 1 104 ? -1.434 11.764 -1.807 1.00 91.12 104 PHE A C 1
ATOM 801 O O . PHE A 1 104 ? -0.643 12.592 -2.259 1.00 91.12 104 PHE A O 1
ATOM 808 N N . CYS A 1 105 ? -1.134 10.461 -1.756 1.00 88.44 105 CYS A N 1
ATOM 809 C CA . CYS A 1 105 ? 0.181 9.966 -2.165 1.00 88.44 105 CYS A CA 1
ATOM 810 C C . CYS A 1 105 ? 0.397 10.126 -3.670 1.00 88.44 105 CYS A C 1
ATOM 812 O O . CYS A 1 105 ? 1.487 10.531 -4.065 1.00 88.44 105 CYS A O 1
ATOM 814 N N . LEU A 1 106 ? -0.622 9.889 -4.510 1.00 88.69 106 LEU A N 1
ATOM 815 C CA . LEU A 1 106 ? -0.499 10.135 -5.951 1.00 88.69 106 LEU A CA 1
ATOM 816 C C . LEU A 1 106 ? -0.252 11.617 -6.239 1.00 88.69 106 LEU A C 1
ATOM 818 O O . LEU A 1 106 ? 0.594 11.940 -7.066 1.00 88.69 106 LEU A O 1
ATOM 822 N N . PHE A 1 107 ? -0.946 12.520 -5.540 1.00 92.94 107 PHE A N 1
ATOM 823 C CA . PHE A 1 107 ? -0.707 13.954 -5.679 1.00 92.94 107 PHE A CA 1
ATOM 824 C C . PHE A 1 107 ? 0.738 14.328 -5.325 1.00 92.94 107 PHE A C 1
ATOM 826 O O . PHE A 1 107 ? 1.408 14.986 -6.120 1.00 92.94 107 PHE A O 1
ATOM 833 N N . VAL A 1 108 ? 1.240 13.882 -4.169 1.00 92.56 108 VAL A N 1
ATOM 834 C CA . VAL A 1 108 ? 2.626 14.147 -3.745 1.00 92.56 108 VAL A CA 1
ATOM 835 C C . VAL A 1 108 ? 3.627 13.544 -4.735 1.00 92.56 108 VAL A C 1
ATOM 837 O O . VAL A 1 108 ? 4.584 14.215 -5.117 1.00 92.56 108 VAL A O 1
ATOM 840 N N . PHE A 1 109 ? 3.390 12.317 -5.201 1.00 89.06 109 PHE A N 1
ATOM 841 C CA . PHE A 1 109 ? 4.236 11.644 -6.185 1.00 89.06 109 PHE A CA 1
ATOM 842 C C . PHE A 1 109 ? 4.301 12.413 -7.509 1.00 89.06 109 PHE A C 1
ATOM 844 O O . PHE A 1 109 ? 5.390 12.744 -7.974 1.00 89.06 109 PHE A O 1
ATOM 851 N N . LEU A 1 110 ? 3.151 12.779 -8.084 1.00 90.31 110 LEU A N 1
ATOM 852 C CA . L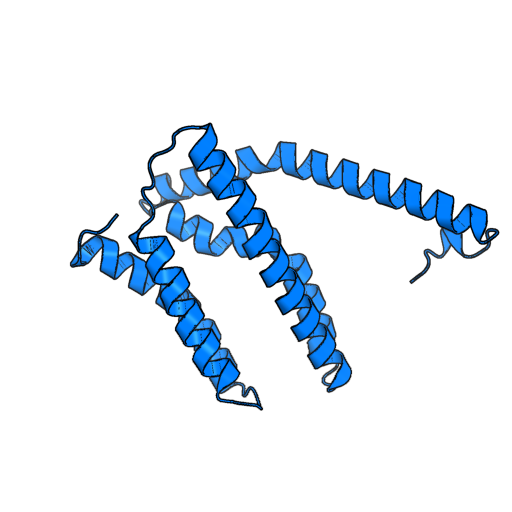EU A 1 110 ? 3.091 13.551 -9.328 1.00 90.31 110 LEU A CA 1
ATOM 853 C C . LEU A 1 110 ? 3.711 14.945 -9.175 1.00 90.31 110 LEU A C 1
ATOM 855 O O . LEU A 1 110 ? 4.395 15.414 -10.084 1.00 90.31 110 LEU A O 1
ATOM 859 N N . ALA A 1 111 ? 3.528 15.593 -8.021 1.00 93.75 111 ALA A N 1
ATOM 860 C CA . ALA A 1 111 ? 4.181 16.863 -7.726 1.00 93.75 111 ALA A CA 1
ATOM 861 C C . ALA A 1 111 ? 5.711 16.718 -7.721 1.00 93.75 111 ALA A C 1
ATOM 863 O O . ALA A 1 111 ? 6.403 17.547 -8.311 1.00 93.75 111 ALA A O 1
ATOM 864 N N . LEU A 1 112 ? 6.252 15.656 -7.114 1.00 92.06 112 LEU A N 1
ATOM 865 C CA . LEU A 1 112 ? 7.691 15.383 -7.138 1.00 92.06 112 LEU A CA 1
ATOM 866 C C . LEU A 1 112 ? 8.197 15.114 -8.554 1.00 92.06 112 LEU A C 1
ATOM 868 O O . LEU A 1 112 ? 9.208 15.699 -8.933 1.00 92.06 112 LEU A O 1
ATOM 872 N N . VAL A 1 113 ? 7.491 14.303 -9.345 1.00 91.25 113 VAL A N 1
ATOM 873 C CA . VAL A 1 113 ? 7.837 14.041 -10.754 1.00 91.25 113 VAL A CA 1
ATOM 874 C C . VAL A 1 113 ? 7.918 15.349 -11.544 1.00 91.25 113 VAL A C 1
ATOM 876 O O . VAL A 1 113 ? 8.911 15.583 -12.234 1.00 91.25 113 VAL A O 1
ATOM 879 N N . TYR A 1 114 ? 6.934 16.239 -11.372 1.00 92.06 114 TYR A N 1
ATOM 880 C CA . TYR A 1 114 ? 6.902 17.550 -12.022 1.00 92.06 114 TYR A CA 1
ATOM 881 C C . TYR A 1 114 ? 8.053 18.462 -11.570 1.00 92.06 114 TYR A C 1
ATOM 883 O O . TYR A 1 114 ? 8.824 18.946 -12.395 1.00 92.06 114 TYR A O 1
ATOM 891 N N . PHE A 1 115 ? 8.225 18.678 -10.261 1.00 95.81 115 PHE A N 1
ATOM 892 C CA . PHE A 1 115 ? 9.244 19.605 -9.748 1.00 95.81 115 PHE A CA 1
ATOM 893 C C . PHE A 1 115 ? 10.679 19.094 -9.917 1.00 95.81 115 PHE A C 1
ATOM 895 O O . PHE A 1 115 ? 11.610 19.897 -10.001 1.00 95.81 115 PHE A O 1
ATOM 902 N N . LYS A 1 116 ? 10.882 17.774 -9.959 1.00 92.69 116 LYS A N 1
ATOM 903 C CA . LYS A 1 116 ? 12.195 17.145 -10.163 1.00 92.69 116 LYS A CA 1
ATOM 904 C C . LYS A 1 116 ? 12.492 16.833 -11.632 1.00 92.69 116 LYS A C 1
ATOM 906 O O . LYS A 1 116 ? 13.596 16.376 -11.906 1.00 92.69 116 LYS A O 1
ATOM 911 N N . ASN A 1 117 ? 11.563 17.107 -12.556 1.00 90.56 117 ASN A N 1
ATOM 912 C CA . ASN A 1 117 ? 11.675 16.779 -13.984 1.00 90.56 117 ASN A CA 1
ATOM 913 C C . ASN A 1 117 ? 12.056 15.307 -14.229 1.00 90.56 117 ASN A C 1
ATOM 915 O O . ASN A 1 117 ? 12.938 15.004 -15.033 1.00 90.56 117 ASN A O 1
ATOM 919 N N . LEU A 1 118 ? 11.417 14.388 -13.502 1.00 88.69 118 LEU A N 1
ATOM 920 C CA . LEU A 1 118 ? 11.647 12.954 -13.675 1.00 88.69 118 LEU A CA 1
ATOM 921 C C . LEU A 1 118 ? 10.865 12.447 -14.890 1.00 88.69 118 LEU A C 1
ATOM 923 O O . LEU A 1 118 ? 9.708 12.813 -15.091 1.00 88.69 118 LEU A O 1
ATOM 927 N N . ALA A 1 119 ? 11.492 11.589 -15.693 1.00 84.81 119 ALA A N 1
ATOM 928 C CA . ALA A 1 119 ? 10.800 10.910 -16.779 1.00 84.81 119 ALA A CA 1
ATOM 929 C C . ALA A 1 119 ? 9.866 9.833 -16.212 1.00 84.81 119 ALA A C 1
ATOM 931 O O . ALA A 1 119 ? 10.235 9.101 -15.294 1.00 84.81 119 ALA A O 1
ATOM 932 N N . TRP A 1 120 ? 8.664 9.726 -16.773 1.00 82.31 120 TRP A N 1
ATOM 933 C CA . TRP A 1 120 ? 7.745 8.637 -16.461 1.00 82.31 120 TRP A CA 1
ATOM 934 C C . TRP A 1 120 ? 8.210 7.354 -17.160 1.00 82.31 120 TRP A C 1
ATOM 936 O O . TRP A 1 120 ? 8.337 7.355 -18.380 1.00 82.31 120 TRP A O 1
ATOM 946 N N . GLN A 1 121 ? 8.476 6.298 -16.390 1.00 83.31 121 GLN A N 1
ATOM 947 C CA . GLN A 1 121 ? 9.054 5.027 -16.866 1.00 83.31 121 GLN A CA 1
ATOM 948 C C . GLN A 1 121 ? 8.278 3.801 -16.348 1.00 83.31 121 GLN A C 1
ATOM 950 O O . GLN A 1 121 ? 8.832 2.717 -16.307 1.00 83.31 121 GLN A O 1
ATOM 955 N N . PHE A 1 122 ? 7.046 3.997 -15.860 1.00 82.62 122 PHE A N 1
ATOM 956 C CA . PHE A 1 122 ? 6.276 2.950 -15.174 1.00 82.62 122 PHE A CA 1
ATOM 957 C C . PHE A 1 122 ? 4.895 2.753 -15.809 1.00 82.62 122 PHE A C 1
ATOM 959 O O . PHE A 1 122 ? 3.851 2.807 -15.137 1.00 82.62 122 PHE A O 1
ATOM 966 N N . THR A 1 123 ? 4.843 2.718 -17.140 1.00 86.44 123 THR A N 1
ATOM 967 C CA . THR A 1 123 ? 3.566 2.732 -17.863 1.00 86.44 123 THR A CA 1
ATOM 968 C C . THR A 1 123 ? 2.904 1.369 -17.783 1.00 86.44 123 THR A C 1
ATOM 970 O O . THR A 1 123 ? 1.696 1.300 -17.524 1.00 86.44 123 THR A O 1
ATOM 973 N N . ALA A 1 124 ? 3.678 0.297 -17.959 1.00 86.94 124 ALA A N 1
ATOM 974 C CA . ALA A 1 124 ? 3.189 -1.072 -17.902 1.00 86.94 124 ALA A CA 1
ATOM 975 C C . ALA A 1 124 ? 2.615 -1.400 -16.518 1.00 86.94 124 ALA A C 1
ATOM 977 O O . ALA A 1 124 ? 1.484 -1.891 -16.411 1.00 86.94 124 ALA A O 1
ATOM 978 N N . GLU A 1 125 ? 3.335 -1.058 -15.450 1.00 89.12 125 GLU A N 1
ATOM 979 C CA . GLU A 1 125 ? 2.928 -1.330 -14.072 1.00 89.12 125 GLU A CA 1
ATOM 980 C C . GLU A 1 125 ? 1.685 -0.537 -13.700 1.00 89.12 125 GLU A C 1
ATOM 982 O O . GLU A 1 125 ? 0.716 -1.090 -13.173 1.00 89.12 125 GLU A O 1
ATOM 987 N N . THR A 1 126 ? 1.671 0.758 -14.021 1.00 89.00 126 THR A N 1
ATOM 988 C CA . THR A 1 126 ? 0.534 1.626 -13.697 1.00 89.00 126 THR A CA 1
ATOM 989 C C . THR A 1 126 ? -0.724 1.170 -14.425 1.00 89.00 126 THR A C 1
ATOM 991 O O . THR A 1 126 ? -1.796 1.091 -13.817 1.00 89.00 126 THR A O 1
ATOM 994 N N . LEU A 1 127 ? -0.613 0.814 -15.708 1.00 90.38 127 LEU A N 1
ATOM 995 C CA . LEU A 1 127 ? -1.748 0.324 -16.482 1.00 90.38 127 LEU A CA 1
ATOM 996 C C . LEU A 1 127 ? -2.267 -1.006 -15.925 1.00 90.38 127 LEU A C 1
ATOM 998 O O . LEU A 1 127 ? -3.478 -1.159 -15.762 1.00 90.38 127 LEU A O 1
ATOM 1002 N N . ALA A 1 128 ? -1.380 -1.942 -15.581 1.00 91.88 128 ALA A N 1
ATOM 1003 C CA . ALA A 1 128 ? -1.761 -3.225 -14.992 1.00 91.88 128 ALA A CA 1
ATOM 1004 C C . ALA A 1 128 ? -2.521 -3.049 -13.667 1.00 91.88 128 ALA A C 1
ATOM 1006 O O . ALA A 1 128 ? -3.585 -3.649 -13.478 1.00 91.88 128 ALA A O 1
ATOM 1007 N N . ILE A 1 129 ? -2.026 -2.178 -12.781 1.00 91.00 129 ILE A N 1
ATOM 1008 C CA . ILE A 1 129 ? -2.666 -1.874 -11.492 1.00 91.00 129 ILE A CA 1
ATOM 1009 C C . ILE A 1 129 ? -4.056 -1.275 -11.716 1.00 91.00 129 ILE A C 1
ATOM 1011 O O . ILE A 1 129 ? -5.030 -1.719 -11.104 1.00 91.00 129 ILE A O 1
ATOM 1015 N N . VAL A 1 130 ? -4.174 -0.301 -12.623 1.00 91.75 130 VAL A N 1
ATOM 1016 C CA . VAL A 1 130 ? -5.458 0.331 -12.955 1.00 91.75 130 VAL A CA 1
ATOM 1017 C C . VAL A 1 130 ? -6.439 -0.698 -13.520 1.00 91.75 130 VAL A C 1
ATOM 1019 O O . VAL A 1 130 ? -7.582 -0.756 -13.066 1.00 91.75 130 VAL A O 1
ATOM 1022 N N . LEU A 1 131 ? -6.011 -1.547 -14.457 1.00 92.56 131 LEU A N 1
ATOM 1023 C CA . LEU A 1 131 ? -6.851 -2.594 -15.048 1.00 92.56 131 LEU A CA 1
ATOM 1024 C C . LEU A 1 131 ? -7.392 -3.557 -13.987 1.00 92.56 131 LEU A C 1
ATOM 1026 O O . LEU A 1 131 ? -8.598 -3.808 -13.935 1.00 92.56 131 LEU A O 1
ATOM 1030 N N . ILE A 1 132 ? -6.530 -4.059 -13.104 1.00 93.19 132 ILE A N 1
ATOM 1031 C CA . ILE A 1 132 ? -6.949 -4.946 -12.015 1.00 93.19 132 ILE A CA 1
ATOM 1032 C C . ILE A 1 132 ? -7.896 -4.230 -11.048 1.00 93.19 132 ILE A C 1
ATOM 1034 O O . ILE A 1 132 ? -8.888 -4.821 -10.614 1.00 93.19 132 ILE A O 1
ATOM 1038 N N . GLN A 1 133 ? -7.664 -2.949 -10.756 1.00 91.31 133 GLN A N 1
ATOM 1039 C CA . GLN A 1 133 ? -8.556 -2.163 -9.907 1.00 91.31 133 GLN A CA 1
ATOM 1040 C C . GLN A 1 133 ? -9.960 -2.029 -10.517 1.00 91.31 133 GLN A C 1
ATOM 1042 O O . GLN A 1 133 ? -10.950 -2.148 -9.789 1.00 91.31 133 GLN A O 1
ATOM 1047 N N . TRP A 1 134 ? -10.070 -1.851 -11.838 1.00 91.50 134 TRP A N 1
ATOM 1048 C CA . TRP A 1 134 ? -11.354 -1.865 -12.549 1.00 91.50 134 TRP A CA 1
ATOM 1049 C C . TRP A 1 134 ? -12.040 -3.230 -12.481 1.00 91.50 134 TRP A C 1
ATOM 1051 O O . TRP A 1 134 ? -13.248 -3.289 -12.245 1.00 91.50 134 TRP A O 1
ATOM 1061 N N . VAL A 1 135 ? -11.288 -4.327 -12.624 1.00 91.50 135 VAL A N 1
ATOM 1062 C CA . VAL A 1 135 ? -11.824 -5.693 -12.484 1.00 91.50 135 VAL A CA 1
ATOM 1063 C C . VAL A 1 135 ? -12.384 -5.915 -11.079 1.00 91.50 135 VAL A C 1
ATOM 1065 O O . VAL A 1 135 ? -13.534 -6.336 -10.933 1.00 91.50 135 VAL A O 1
ATOM 1068 N N . ILE A 1 136 ? -11.616 -5.581 -10.038 1.00 91.00 136 ILE A N 1
ATOM 1069 C CA . ILE A 1 136 ? -12.055 -5.700 -8.640 1.00 91.00 136 ILE A CA 1
ATOM 1070 C C . ILE A 1 136 ? -13.275 -4.804 -8.388 1.00 91.00 136 ILE A C 1
ATOM 1072 O O . ILE A 1 136 ? -14.260 -5.259 -7.806 1.00 91.00 136 ILE A O 1
ATOM 1076 N N . GLY A 1 137 ? -13.247 -3.558 -8.868 1.00 89.12 137 GLY A N 1
ATOM 1077 C CA . GLY A 1 137 ? -14.365 -2.620 -8.764 1.00 89.12 137 GLY A CA 1
ATO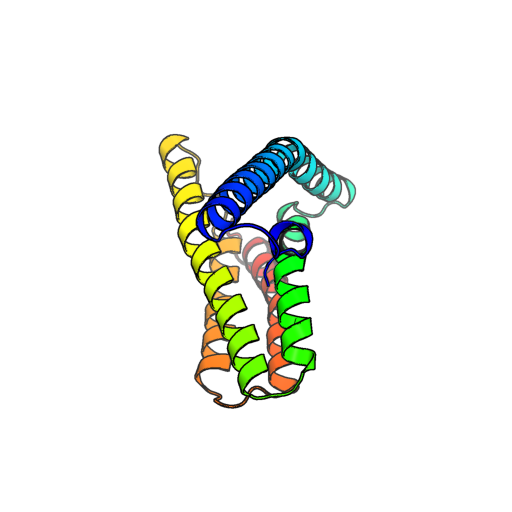M 1078 C C . GLY A 1 137 ? -15.641 -3.170 -9.398 1.00 89.12 137 GLY A C 1
ATOM 1079 O O . GLY A 1 137 ? -16.688 -3.191 -8.753 1.00 89.12 137 GLY A O 1
ATOM 1080 N N . GLY A 1 138 ? -15.552 -3.710 -10.614 1.00 88.31 138 GLY A N 1
ATOM 1081 C CA . GLY A 1 138 ? -16.675 -4.352 -11.297 1.00 88.31 138 GLY A CA 1
ATOM 1082 C C . GLY A 1 138 ? -17.239 -5.543 -10.519 1.00 88.31 138 GLY A C 1
ATOM 1083 O O . GLY A 1 138 ? -18.449 -5.623 -10.301 1.00 88.31 138 GLY A O 1
ATOM 1084 N N . LEU A 1 139 ? -16.377 -6.439 -10.026 1.00 85.81 139 LEU A N 1
ATOM 1085 C CA . LEU A 1 139 ? -16.792 -7.601 -9.229 1.00 85.81 139 LEU A CA 1
ATOM 1086 C C . LEU A 1 139 ? -17.539 -7.198 -7.950 1.00 85.81 139 LEU A C 1
ATOM 1088 O O . LEU A 1 139 ? -18.550 -7.815 -7.597 1.00 85.81 139 LEU A O 1
ATOM 1092 N N . VAL A 1 140 ? -17.052 -6.163 -7.263 1.00 85.06 140 VAL A N 1
ATOM 1093 C CA . VAL A 1 140 ? -17.625 -5.688 -5.999 1.00 85.06 140 VAL A CA 1
ATOM 1094 C C . VAL A 1 140 ? -18.914 -4.898 -6.231 1.00 85.06 140 VAL A C 1
ATOM 1096 O O . VAL A 1 140 ? -19.884 -5.114 -5.507 1.00 85.06 140 VAL A O 1
ATOM 1099 N N . CYS A 1 141 ? -18.978 -4.041 -7.253 1.00 84.19 141 CYS A N 1
ATOM 1100 C CA . CYS A 1 141 ? -20.162 -3.228 -7.552 1.00 84.19 141 CYS A CA 1
ATOM 1101 C C . CYS A 1 141 ? -21.359 -4.056 -8.041 1.00 84.19 141 CYS A C 1
ATOM 1103 O O . CYS A 1 141 ? -22.503 -3.699 -7.761 1.00 84.19 141 CYS A O 1
ATOM 1105 N N . VAL A 1 142 ? -21.124 -5.169 -8.744 1.00 81.38 142 VAL A N 1
ATOM 1106 C CA . VAL A 1 142 ? -22.202 -6.016 -9.288 1.00 81.38 142 VAL A CA 1
ATOM 1107 C C . VAL A 1 142 ? -22.884 -6.856 -8.201 1.00 81.38 142 VAL A C 1
ATOM 1109 O O . VAL A 1 142 ? -24.072 -7.168 -8.312 1.00 81.38 142 VAL A O 1
ATOM 1112 N N . LYS A 1 143 ? -22.175 -7.222 -7.124 1.00 78.38 143 LYS A N 1
ATOM 1113 C CA . LYS A 1 143 ? -22.702 -8.109 -6.074 1.00 78.38 143 LYS A CA 1
ATOM 1114 C C . LYS A 1 143 ? -22.873 -7.385 -4.741 1.00 78.38 143 LYS A C 1
ATOM 1116 O O . LYS A 1 143 ? -21.909 -6.995 -4.098 1.00 78.38 143 LYS A O 1
ATOM 1121 N N . LYS A 1 144 ? -24.115 -7.321 -4.246 1.00 74.75 144 LYS A N 1
ATOM 1122 C CA . LYS A 1 144 ? -24.415 -6.775 -2.906 1.00 74.75 144 LYS A CA 1
ATOM 1123 C C . LYS A 1 144 ? -23.892 -7.645 -1.756 1.00 74.75 144 LYS A C 1
ATOM 1125 O O . LYS A 1 144 ? -23.648 -7.128 -0.672 1.00 74.75 144 LYS A O 1
ATOM 1130 N N . VAL A 1 145 ? -23.732 -8.952 -1.979 1.00 81.50 145 VAL A N 1
ATOM 1131 C CA . VAL A 1 145 ? -23.237 -9.901 -0.972 1.00 81.50 145 VAL A CA 1
ATOM 1132 C C . VAL A 1 145 ? -21.915 -10.489 -1.441 1.00 81.50 145 VAL A C 1
ATOM 1134 O O . VAL A 1 145 ? -21.848 -11.161 -2.472 1.00 81.50 145 VAL A O 1
ATOM 1137 N N . GLN A 1 146 ? -20.865 -10.233 -0.665 1.00 82.31 146 GLN A N 1
ATOM 1138 C CA . GLN A 1 146 ? -19.532 -10.766 -0.908 1.00 82.31 146 GLN A CA 1
ATOM 1139 C C . GLN A 1 146 ? -19.437 -12.167 -0.299 1.00 82.31 146 GLN A C 1
ATOM 1141 O O . GLN A 1 146 ? -19.647 -12.354 0.897 1.00 82.31 146 GLN A O 1
ATOM 1146 N N . THR A 1 147 ? -19.166 -13.160 -1.142 1.00 87.19 147 THR A N 1
ATOM 1147 C CA . THR A 1 147 ? -19.017 -14.562 -0.724 1.00 87.19 147 THR A CA 1
ATOM 1148 C C . THR A 1 147 ? -17.540 -14.921 -0.606 1.00 87.19 147 THR A C 1
ATOM 1150 O O . THR A 1 147 ? -16.684 -14.213 -1.137 1.00 87.19 147 THR A O 1
ATOM 1153 N N . SER A 1 148 ? -17.221 -16.049 0.033 1.00 85.50 148 SER A N 1
ATOM 1154 C CA . SER A 1 148 ? -15.842 -16.553 0.108 1.00 85.50 148 SER A CA 1
ATOM 1155 C C . SER A 1 148 ? -15.212 -16.758 -1.274 1.00 85.50 148 SER A C 1
ATOM 1157 O O . SER A 1 148 ? -14.022 -16.523 -1.435 1.00 85.50 148 SER A O 1
ATOM 1159 N N . VAL A 1 149 ? -16.011 -17.099 -2.292 1.00 88.06 149 VAL A N 1
ATOM 1160 C CA . VAL A 1 149 ? -15.537 -17.193 -3.682 1.00 88.06 149 VAL A CA 1
ATOM 1161 C C . VAL A 1 149 ? -15.097 -15.826 -4.201 1.00 88.06 149 VAL A C 1
ATOM 1163 O O . VAL A 1 149 ? -14.031 -15.719 -4.800 1.00 88.06 149 VAL A O 1
ATOM 1166 N N . THR A 1 150 ? -15.869 -14.765 -3.934 1.00 87.56 150 THR A N 1
ATOM 1167 C CA . THR A 1 150 ? -15.456 -13.407 -4.312 1.00 87.56 150 THR A CA 1
ATOM 1168 C C . THR A 1 150 ? -14.164 -13.003 -3.604 1.00 87.56 150 THR A C 1
ATOM 1170 O O . THR A 1 150 ? -13.296 -12.406 -4.229 1.00 87.56 150 THR A O 1
ATOM 1173 N N . ALA A 1 151 ? -13.995 -13.382 -2.334 1.00 88.44 151 ALA A N 1
ATOM 1174 C CA . ALA A 1 151 ? -12.751 -13.138 -1.607 1.00 88.44 151 ALA A CA 1
ATOM 1175 C C . ALA A 1 151 ? -11.554 -13.865 -2.249 1.00 88.44 151 ALA A C 1
ATOM 1177 O O . ALA A 1 151 ? -10.518 -13.243 -2.463 1.00 88.44 151 ALA A O 1
ATOM 1178 N N . CYS A 1 152 ? -11.699 -15.142 -2.623 1.00 91.00 152 CYS A N 1
ATOM 1179 C CA . CYS A 1 152 ? -10.652 -15.882 -3.335 1.00 91.00 152 CYS A CA 1
ATOM 1180 C C . CYS A 1 152 ? -10.304 -15.245 -4.689 1.00 91.00 152 CYS A C 1
ATOM 1182 O O . CYS A 1 152 ? -9.127 -15.154 -5.022 1.00 91.00 152 CYS A O 1
ATOM 1184 N N . LEU A 1 153 ? -11.301 -14.771 -5.445 1.00 90.31 153 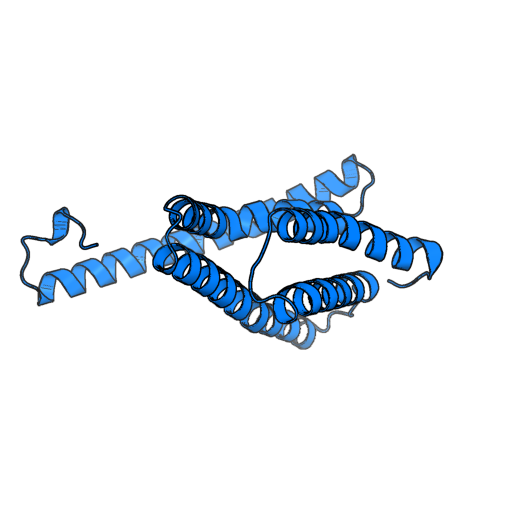LEU A N 1
ATOM 1185 C CA . LEU A 1 153 ? -11.072 -14.078 -6.717 1.00 90.31 153 LEU A CA 1
ATOM 1186 C C . LEU A 1 153 ? -10.308 -12.765 -6.522 1.00 90.31 153 LEU A C 1
ATOM 1188 O O . LEU A 1 153 ? -9.327 -12.532 -7.218 1.00 90.31 153 LEU A O 1
ATOM 1192 N N . ILE A 1 154 ? -10.708 -11.941 -5.549 1.00 90.81 154 ILE A N 1
ATOM 1193 C CA . ILE A 1 154 ? -10.015 -10.682 -5.232 1.00 90.81 154 ILE A CA 1
ATOM 1194 C C . ILE A 1 154 ? -8.569 -10.955 -4.799 1.00 90.81 154 ILE A C 1
ATOM 1196 O O . ILE A 1 154 ? -7.658 -10.261 -5.239 1.00 90.81 154 ILE A O 1
ATOM 1200 N N . LEU A 1 155 ? -8.338 -11.991 -3.986 1.00 90.62 155 LEU A N 1
ATOM 1201 C CA . LEU A 1 155 ? -6.985 -12.396 -3.601 1.00 90.62 155 LEU A CA 1
ATOM 1202 C C . LEU A 1 155 ? -6.162 -12.867 -4.807 1.00 90.62 155 LEU A C 1
ATOM 1204 O O . LEU A 1 155 ? -4.985 -12.538 -4.890 1.00 90.62 155 LEU A O 1
ATOM 1208 N N . ALA A 1 156 ? -6.770 -13.584 -5.755 1.00 92.56 156 ALA A N 1
ATOM 1209 C CA . ALA A 1 156 ? -6.109 -14.038 -6.979 1.00 92.56 156 ALA A CA 1
ATOM 1210 C C . ALA A 1 156 ? -5.805 -12.898 -7.969 1.00 92.56 156 ALA A C 1
ATOM 1212 O O . ALA A 1 156 ? -4.856 -13.001 -8.745 1.00 92.56 156 ALA A O 1
ATOM 1213 N N . CYS A 1 157 ? -6.546 -11.786 -7.925 1.00 91.94 157 CYS A N 1
ATOM 1214 C CA . CYS A 1 157 ? -6.233 -10.597 -8.720 1.00 91.94 157 CYS A CA 1
ATOM 1215 C C . CYS A 1 157 ? -4.862 -9.997 -8.372 1.00 91.94 157 CYS A C 1
ATOM 1217 O O . CYS A 1 157 ? -4.259 -9.356 -9.224 1.00 91.94 157 CYS A O 1
ATOM 1219 N N . TYR A 1 158 ? -4.349 -10.221 -7.160 1.00 89.88 158 TYR A N 1
ATOM 1220 C CA . TYR A 1 158 ? -3.052 -9.700 -6.733 1.00 89.88 158 TYR A CA 1
ATOM 1221 C C . TYR A 1 158 ? -1.858 -10.359 -7.461 1.00 89.88 158 TYR A C 1
ATOM 1223 O O . TYR A 1 158 ? -1.123 -9.643 -8.141 1.00 89.88 158 TYR A O 1
ATOM 1231 N N . PRO A 1 159 ? -1.677 -11.700 -7.447 1.00 91.81 159 PRO A N 1
ATOM 1232 C CA . PRO A 1 159 ? -0.696 -12.353 -8.317 1.00 91.81 159 PRO A CA 1
ATOM 1233 C C . PRO A 1 159 ? -1.056 -12.209 -9.804 1.00 91.81 159 PRO A C 1
ATOM 1235 O O . PRO A 1 159 ? -0.161 -12.142 -10.642 1.00 91.81 159 PRO A O 1
ATOM 1238 N N . GLY A 1 160 ? -2.348 -12.096 -10.139 1.00 92.38 160 GLY A N 1
ATOM 1239 C CA . GLY A 1 160 ? -2.792 -11.768 -11.494 1.00 92.38 160 GLY A CA 1
ATOM 1240 C C . GLY A 1 160 ? -2.244 -10.426 -11.990 1.00 92.38 160 GLY A C 1
ATOM 1241 O O . GLY A 1 160 ? -1.825 -10.337 -13.137 1.00 92.38 160 GLY A O 1
ATOM 1242 N N . CYS A 1 161 ? -2.169 -9.409 -11.127 1.00 93.38 161 CYS A N 1
ATOM 1243 C CA . CYS A 1 161 ? -1.572 -8.115 -11.456 1.00 93.38 161 CYS A CA 1
ATOM 1244 C C . CYS A 1 161 ? -0.105 -8.264 -11.860 1.00 93.38 161 CYS A C 1
ATOM 1246 O O . CYS A 1 161 ? 0.288 -7.755 -12.902 1.00 93.38 161 CYS A O 1
ATOM 1248 N N . LEU A 1 162 ? 0.682 -9.017 -11.086 1.00 92.38 162 LEU A N 1
ATOM 1249 C CA . LEU A 1 162 ? 2.092 -9.272 -11.399 1.00 92.38 162 LEU A CA 1
ATOM 1250 C C . LEU A 1 162 ? 2.261 -10.011 -12.729 1.00 92.38 162 LEU A C 1
ATOM 1252 O O . LEU A 1 162 ? 3.175 -9.710 -13.488 1.00 92.38 162 LEU A O 1
ATOM 1256 N N . PHE A 1 163 ? 1.360 -10.946 -13.036 1.00 91.88 163 PHE A N 1
ATOM 1257 C CA . PHE A 1 163 ? 1.362 -11.625 -14.329 1.00 91.88 163 PHE A CA 1
ATOM 1258 C C . PHE A 1 163 ? 1.059 -10.669 -15.491 1.00 91.88 163 PHE A C 1
ATOM 1260 O O . PHE A 1 163 ? 1.694 -10.762 -16.538 1.00 91.88 163 PHE A O 1
ATOM 1267 N N . VAL A 1 164 ? 0.113 -9.740 -15.318 1.00 91.31 164 VAL A N 1
ATOM 1268 C CA . VAL A 1 164 ? -0.205 -8.728 -16.340 1.00 91.31 164 VAL A CA 1
ATOM 1269 C C . VAL A 1 164 ? 0.975 -7.781 -16.563 1.00 91.31 164 VAL A C 1
ATOM 1271 O O . VAL A 1 164 ? 1.282 -7.485 -17.714 1.00 91.31 164 VAL A O 1
ATOM 1274 N N . VAL A 1 165 ? 1.664 -7.360 -15.496 1.00 91.19 165 VAL A N 1
ATOM 1275 C CA . VAL A 1 165 ? 2.901 -6.564 -15.611 1.00 91.19 165 VAL A CA 1
ATOM 1276 C C . VAL A 1 165 ? 3.952 -7.330 -16.405 1.00 91.19 165 VAL A C 1
ATOM 1278 O O . VAL A 1 165 ? 4.413 -6.846 -17.434 1.00 91.19 165 VAL A O 1
ATOM 1281 N N . TRP A 1 166 ? 4.233 -8.572 -16.005 1.00 89.94 166 TRP A N 1
ATOM 1282 C CA . TRP A 1 166 ? 5.186 -9.430 -16.705 1.00 89.94 166 TRP A CA 1
ATOM 1283 C C . TRP A 1 166 ? 4.835 -9.594 -18.190 1.00 89.94 166 TRP A C 1
ATOM 1285 O O . TRP A 1 166 ? 5.721 -9.569 -19.043 1.00 89.94 166 TRP A O 1
ATOM 1295 N N . PHE A 1 167 ? 3.548 -9.731 -18.516 1.00 89.38 167 PHE A N 1
ATOM 1296 C CA . PHE A 1 167 ? 3.078 -9.827 -19.895 1.00 89.38 167 PHE A CA 1
ATOM 1297 C C . PHE A 1 167 ? 3.328 -8.536 -20.689 1.00 89.38 167 PHE A C 1
ATOM 1299 O O . PHE A 1 167 ? 3.793 -8.605 -21.828 1.00 89.38 167 PHE A O 1
ATOM 1306 N N . PHE A 1 168 ? 3.052 -7.363 -20.116 1.00 89.00 168 PHE A N 1
ATOM 1307 C CA . PHE A 1 168 ? 3.311 -6.086 -20.788 1.00 89.00 168 PHE A CA 1
ATOM 1308 C C . PHE A 1 168 ? 4.803 -5.832 -21.015 1.00 89.00 168 PHE A C 1
ATOM 1310 O O . PHE A 1 168 ? 5.180 -5.487 -22.136 1.00 89.00 168 PHE A O 1
ATOM 1317 N N . GLU A 1 169 ? 5.644 -6.110 -20.021 1.00 87.00 169 GLU A N 1
ATOM 1318 C CA . GLU A 1 169 ? 7.098 -5.947 -20.132 1.00 87.00 169 GLU A CA 1
ATOM 1319 C C . GLU A 1 169 ? 7.703 -6.923 -21.158 1.00 87.00 169 GLU A C 1
ATOM 1321 O O . GLU A 1 169 ? 8.434 -6.526 -22.061 1.00 87.00 169 GLU A O 1
ATOM 1326 N N . ASN A 1 170 ? 7.376 -8.219 -21.066 1.00 85.38 170 ASN A N 1
ATOM 1327 C CA . ASN A 1 170 ? 8.105 -9.262 -21.803 1.00 85.38 170 ASN A CA 1
ATOM 1328 C C . ASN A 1 170 ? 7.502 -9.607 -23.170 1.00 85.38 170 ASN A C 1
ATOM 1330 O O . ASN A 1 170 ? 8.214 -10.116 -24.036 1.00 85.38 170 ASN A O 1
ATOM 1334 N N . VAL A 1 171 ? 6.198 -9.389 -23.371 1.00 86.19 171 VAL A N 1
ATOM 1335 C CA . VAL A 1 171 ? 5.508 -9.762 -24.620 1.00 86.19 171 VAL A CA 1
ATOM 1336 C C . VAL A 1 171 ? 5.187 -8.539 -25.468 1.00 86.19 171 VAL A C 1
ATOM 1338 O O . VAL A 1 171 ? 5.355 -8.580 -26.685 1.00 86.19 171 VAL A O 1
ATOM 1341 N N . VAL A 1 172 ? 4.713 -7.460 -24.842 1.00 84.25 172 VAL A N 1
ATOM 1342 C CA . VAL A 1 172 ? 4.324 -6.230 -25.552 1.00 84.25 172 VAL A CA 1
ATOM 1343 C C . VAL A 1 172 ? 5.513 -5.273 -25.710 1.00 84.25 172 VAL A C 1
ATOM 1345 O O . VAL A 1 172 ? 5.545 -4.508 -26.674 1.00 84.25 172 VAL A O 1
ATOM 1348 N N . GLY A 1 173 ? 6.511 -5.361 -24.825 1.00 79.69 173 GLY A N 1
ATOM 1349 C CA . GLY A 1 173 ? 7.701 -4.508 -24.846 1.00 79.69 173 GLY A CA 1
ATOM 1350 C C . GLY A 1 173 ? 7.410 -3.085 -24.376 1.00 79.69 173 GLY A C 1
ATOM 1351 O O . GLY A 1 173 ? 7.974 -2.134 -24.914 1.00 79.69 173 GLY A O 1
ATOM 1352 N N . TRP A 1 174 ? 6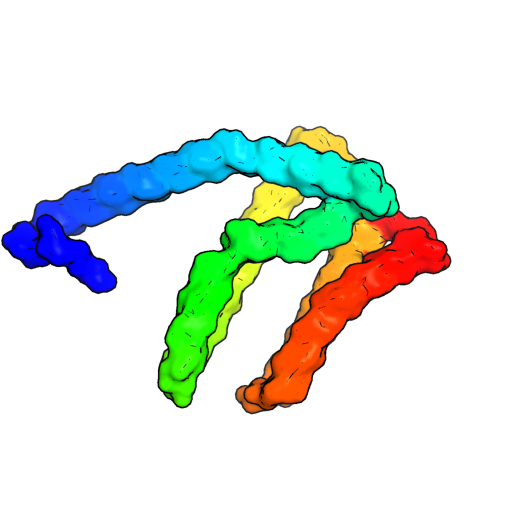.459 -2.930 -23.453 1.00 77.56 174 TRP A N 1
ATOM 1353 C CA . TRP A 1 174 ? 6.176 -1.653 -22.804 1.00 77.56 174 TRP A CA 1
ATOM 1354 C C . TRP A 1 174 ? 6.935 -1.572 -21.481 1.00 77.56 174 TRP A C 1
ATOM 1356 O O . TRP A 1 174 ? 6.846 -2.509 -20.691 1.00 77.56 174 TRP A O 1
ATOM 1366 N N . ASP A 1 175 ? 7.613 -0.440 -21.272 1.00 61.28 175 ASP A N 1
ATOM 1367 C CA . ASP A 1 175 ? 8.141 0.008 -19.976 1.00 61.28 175 ASP A CA 1
ATOM 1368 C C . ASP A 1 175 ? 7.083 0.879 -19.255 1.00 61.28 175 ASP A C 1
ATOM 1370 O O . ASP A 1 175 ? 6.642 1.933 -19.788 1.00 61.28 175 ASP A O 1
#